Protein AF-A0AA96SZJ8-F1 (afdb_monomer)

Radius of gyration: 16.81 Å; Cα contacts (8 Å, |Δi|>4): 24; chains: 1; bounding box: 21×51×33 Å

Secondary structure (DSSP, 8-state):
---PPP--------HHHHHHHHHHHHHHHHHHS-HHHHHHHHHHHHHHHHHHHHHHT-

Solvent-accessible surface area (backbone atoms only — not comparable to full-atom values): 3499 Å² total; per-residue (Å²): 135,84,79,73,72,78,76,72,73,78,71,75,68,53,61,67,61,55,49,53,50,52,46,52,51,32,53,52,44,41,72,74,46,57,73,68,55,23,52,51,25,51,55,53,41,54,54,50,54,52,52,51,55,54,62,76,75,109

Sequence (58 aa):
MRVAAPQADECEIDLLSAVDLAIRDLREISQTANDIAQARARECLAMLESAYAGALQG

pLDDT: mean 71.68, std 10.71, range [42.41, 82.81]

Nearest PDB structures (foldseek):
  2l3y-assembly1_A  TM=6.769E-01  e=3.340E+00  Mus musculus
  4err-assembly1_A  TM=7.824E-01  e=6.175E+00  Vibrio vulnificus
  3stq-assembly2_F  TM=4.989E-01  e=5.032E+00  Pseudomonas aeruginosa

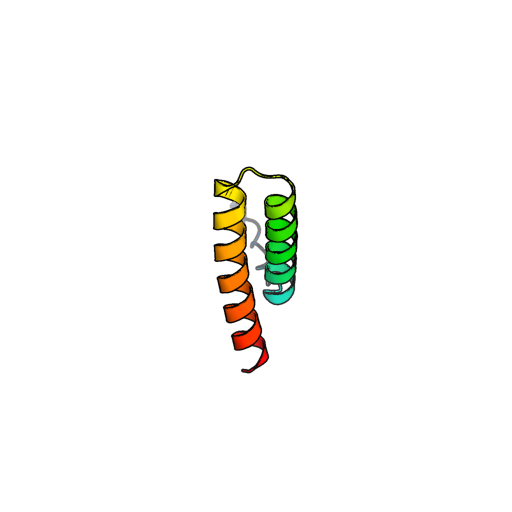Structure (mmCIF, N/CA/C/O backbone):
data_AF-A0AA96SZJ8-F1
#
_entry.id   AF-A0AA96SZJ8-F1
#
loop_
_atom_site.group_PDB
_atom_site.id
_atom_site.type_symbol
_atom_site.label_atom_id
_atom_site.label_alt_id
_atom_site.label_comp_id
_atom_site.label_asym_id
_atom_site.label_entity_id
_atom_site.label_seq_id
_atom_site.pdbx_PDB_ins_code
_atom_site.Cartn_x
_atom_site.Cartn_y
_atom_site.Cartn_z
_atom_site.occupancy
_atom_site.B_iso_or_equiv
_atom_site.auth_seq_id
_atom_site.auth_comp_id
_atom_site.auth_asym_id
_atom_site.auth_atom_id
_atom_site.pdbx_PDB_model_num
ATOM 1 N N . MET A 1 1 ? 6.999 44.133 12.215 1.00 42.41 1 MET A N 1
ATOM 2 C CA . MET A 1 1 ? 5.908 43.246 11.762 1.00 42.41 1 MET A CA 1
ATOM 3 C C . MET A 1 1 ? 6.439 41.818 11.789 1.00 42.41 1 MET A C 1
ATOM 5 O O . MET A 1 1 ? 7.200 41.449 10.906 1.00 42.41 1 MET A O 1
ATOM 9 N N . ARG A 1 2 ? 6.188 41.061 12.862 1.00 53.75 2 ARG A N 1
ATOM 10 C CA . ARG A 1 2 ? 6.662 39.674 12.973 1.00 53.75 2 ARG A CA 1
ATOM 11 C C . ARG A 1 2 ? 5.617 38.810 12.276 1.00 53.75 2 ARG A C 1
ATOM 13 O O . ARG A 1 2 ? 4.504 38.701 12.776 1.00 53.75 2 ARG A O 1
ATOM 20 N N . VAL A 1 3 ? 5.945 38.310 11.088 1.00 55.25 3 VAL A N 1
ATOM 21 C CA . VAL A 1 3 ? 5.087 37.373 10.358 1.00 55.25 3 VAL A CA 1
ATOM 22 C C . VAL A 1 3 ? 5.002 36.124 11.228 1.00 55.25 3 VAL A C 1
ATOM 24 O O . VAL A 1 3 ? 6.001 35.432 11.418 1.00 55.25 3 VAL A O 1
ATOM 27 N N . ALA A 1 4 ? 3.847 35.906 11.854 1.00 57.38 4 ALA A N 1
ATOM 28 C CA . ALA A 1 4 ? 3.543 34.624 12.458 1.00 57.38 4 ALA A CA 1
ATOM 29 C C . ALA A 1 4 ? 3.592 33.605 11.317 1.00 57.38 4 ALA A C 1
ATOM 31 O O . ALA A 1 4 ? 2.858 33.748 10.338 1.00 57.38 4 ALA A O 1
ATOM 32 N N . ALA A 1 5 ? 4.519 32.647 11.397 1.00 61.44 5 ALA A N 1
ATOM 33 C CA . ALA A 1 5 ? 4.492 31.491 10.515 1.00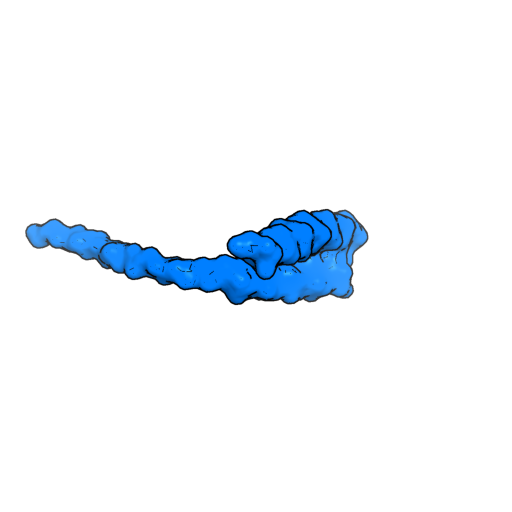 61.44 5 ALA A CA 1
ATOM 34 C C . ALA A 1 5 ? 3.083 30.888 10.608 1.00 61.44 5 ALA A C 1
ATOM 36 O O . ALA A 1 5 ? 2.548 30.855 11.725 1.00 61.44 5 ALA A O 1
ATOM 37 N N . PRO A 1 6 ? 2.462 30.481 9.484 1.00 55.22 6 PRO A N 1
ATOM 38 C CA . PRO A 1 6 ? 1.196 29.776 9.555 1.00 55.22 6 PRO A CA 1
ATOM 39 C C . PRO A 1 6 ? 1.419 28.629 10.531 1.00 55.22 6 PRO A C 1
ATOM 41 O O . PRO A 1 6 ? 2.337 27.828 10.348 1.00 55.22 6 PRO A O 1
ATOM 44 N N . GLN A 1 7 ? 0.662 28.646 11.628 1.00 53.47 7 GLN A N 1
ATOM 45 C CA . GLN A 1 7 ? 0.503 27.475 12.467 1.00 53.47 7 GLN A CA 1
ATOM 46 C C . GLN A 1 7 ? 0.076 26.413 11.467 1.00 53.47 7 GLN A C 1
ATOM 48 O O . GLN A 1 7 ? -0.976 26.558 10.845 1.00 53.47 7 GLN A O 1
ATOM 53 N N . ALA A 1 8 ? 0.985 25.486 11.165 1.00 53.41 8 ALA A N 1
ATOM 54 C CA . ALA A 1 8 ? 0.630 24.301 10.429 1.00 53.41 8 ALA A CA 1
ATOM 55 C C . ALA A 1 8 ? -0.414 23.667 11.329 1.00 53.41 8 ALA A C 1
ATOM 57 O O . ALA A 1 8 ? -0.069 23.133 12.379 1.00 53.41 8 ALA A O 1
ATOM 58 N N . ASP A 1 9 ? -1.675 23.913 10.985 1.00 46.78 9 ASP A N 1
ATOM 59 C CA . ASP A 1 9 ? -2.805 23.122 11.409 1.00 46.78 9 ASP A CA 1
ATOM 60 C C . ASP A 1 9 ? -2.291 21.699 11.263 1.00 46.78 9 ASP A C 1
ATOM 62 O O . ASP A 1 9 ? -1.931 21.282 10.154 1.00 46.78 9 ASP A O 1
ATOM 66 N N . GLU A 1 10 ? -2.011 21.073 12.404 1.00 53.34 10 GLU A N 1
ATOM 67 C CA . GLU A 1 10 ? -1.545 19.705 12.498 1.00 53.34 10 GLU A CA 1
ATOM 68 C C . GLU A 1 10 ? -2.707 18.905 11.937 1.00 53.34 10 GLU A C 1
ATOM 70 O O . GLU A 1 10 ? -3.575 18.468 12.681 1.00 53.34 10 GLU A O 1
ATOM 75 N N . CYS A 1 11 ? -2.804 18.836 10.605 1.00 52.16 11 CYS A N 1
ATOM 76 C CA . CYS A 1 11 ? -3.729 17.974 9.916 1.00 52.16 11 CYS A CA 1
ATOM 77 C C . CYS A 1 11 ? -3.382 16.615 10.480 1.00 52.16 11 CYS A C 1
ATOM 79 O O . CYS A 1 11 ? -2.336 16.064 10.132 1.00 52.16 11 CYS A O 1
ATOM 81 N N . GLU A 1 12 ? -4.193 16.153 11.428 1.00 57.75 12 GLU A N 1
ATOM 82 C CA . GLU A 1 12 ? -4.174 14.799 11.929 1.00 57.75 12 GLU A CA 1
ATOM 83 C C . GLU A 1 12 ? -4.356 13.953 10.681 1.00 57.75 12 GLU A C 1
ATOM 85 O O . GLU A 1 12 ? -5.458 13.791 10.157 1.00 57.75 12 GLU A O 1
ATOM 90 N N . ILE A 1 13 ? -3.226 13.549 10.101 1.00 60.50 13 ILE A N 1
ATOM 91 C CA . ILE A 1 13 ? -3.205 12.649 8.972 1.00 60.50 13 ILE A CA 1
ATOM 92 C C . ILE A 1 13 ? -3.892 11.421 9.530 1.00 60.50 13 ILE A C 1
ATOM 94 O O . ILE A 1 13 ? -3.338 10.769 10.417 1.00 60.50 13 ILE A O 1
ATOM 98 N N . ASP A 1 14 ? -5.113 11.160 9.061 1.00 73.50 14 ASP A N 1
ATOM 99 C CA . ASP A 1 14 ? -5.834 9.957 9.428 1.00 73.50 14 ASP A CA 1
ATOM 100 C C . ASP A 1 14 ? -4.940 8.786 9.038 1.00 73.50 14 ASP A C 1
ATOM 102 O O . ASP A 1 14 ? -4.745 8.480 7.857 1.00 73.50 14 ASP A O 1
ATOM 106 N N . LEU A 1 15 ? -4.303 8.203 10.054 1.00 69.31 15 LEU A N 1
ATOM 107 C CA . LEU A 1 15 ? -3.235 7.233 9.871 1.00 69.31 15 LEU A CA 1
ATOM 108 C C . LEU A 1 15 ? -3.764 6.041 9.074 1.00 69.31 15 LEU A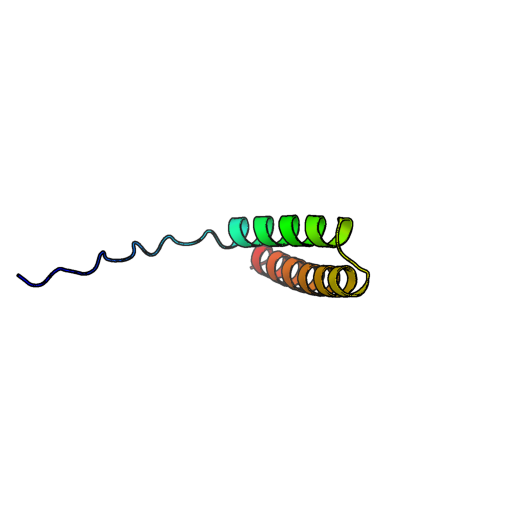 C 1
ATOM 110 O O . LEU A 1 15 ? -3.042 5.464 8.266 1.00 69.31 15 LEU A O 1
ATOM 114 N N . LEU A 1 16 ? -5.049 5.727 9.252 1.00 77.06 16 LEU A N 1
ATOM 115 C CA . LEU A 1 16 ? -5.722 4.665 8.531 1.00 77.06 16 LEU A CA 1
ATOM 116 C C . LEU A 1 16 ? -5.809 4.970 7.029 1.00 77.06 16 LEU A C 1
ATOM 118 O O . LEU A 1 16 ? -5.419 4.130 6.218 1.00 77.06 16 LEU A O 1
ATOM 122 N N . SER A 1 17 ? -6.244 6.174 6.655 1.00 78.38 17 SER A N 1
ATOM 123 C CA . SER A 1 17 ? -6.288 6.627 5.259 1.00 78.38 17 SER A CA 1
ATOM 124 C C . SER A 1 17 ? -4.898 6.715 4.625 1.00 78.38 17 SER A C 1
ATOM 126 O O . SER A 1 17 ? -4.722 6.329 3.470 1.00 78.38 17 SER A O 1
ATOM 128 N N . ALA A 1 18 ? -3.892 7.183 5.369 1.00 78.81 18 ALA A N 1
ATOM 129 C CA . ALA A 1 18 ? -2.515 7.246 4.879 1.00 78.81 18 ALA A CA 1
ATOM 130 C C . ALA A 1 18 ? -1.923 5.852 4.623 1.00 78.81 18 ALA A C 1
ATOM 132 O O . ALA A 1 18 ? -1.211 5.652 3.638 1.00 78.81 18 ALA A O 1
ATOM 133 N N . VAL A 1 19 ? -2.244 4.877 5.478 1.00 82.31 19 VAL A N 1
ATOM 134 C CA . VAL A 1 19 ? -1.819 3.486 5.291 1.00 82.31 19 VAL A CA 1
ATOM 135 C C . VAL A 1 19 ? -2.564 2.823 4.127 1.00 82.31 19 VAL A C 1
ATOM 137 O O . VAL A 1 19 ? -1.919 2.132 3.340 1.00 82.31 19 VAL A O 1
ATOM 140 N N . ASP 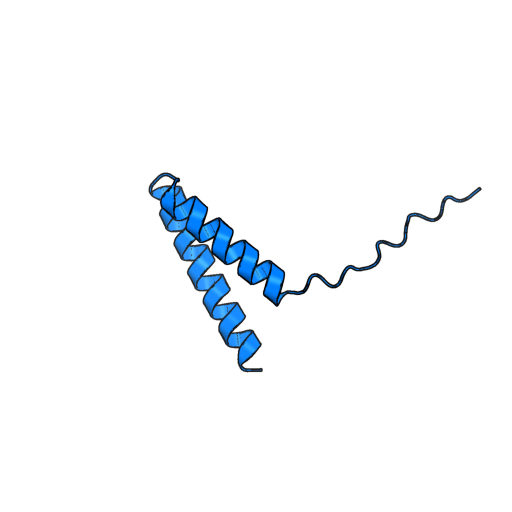A 1 20 ? -3.868 3.065 3.946 1.00 80.75 20 ASP A N 1
ATOM 141 C CA . ASP A 1 20 ? -4.615 2.553 2.779 1.00 80.75 20 ASP A CA 1
ATOM 142 C C . ASP A 1 20 ? -4.028 3.077 1.455 1.00 80.75 20 ASP A C 1
ATOM 144 O O . ASP A 1 20 ? -3.787 2.302 0.524 1.00 80.75 20 ASP A O 1
ATOM 148 N N . LEU A 1 21 ? -3.704 4.376 1.403 1.00 80.38 21 LEU A N 1
ATOM 149 C CA . LEU A 1 21 ? -3.012 5.004 0.271 1.00 80.38 21 LEU A CA 1
ATOM 150 C C . LEU A 1 21 ? -1.648 4.354 0.008 1.00 80.38 21 LEU A C 1
ATOM 152 O O . LEU A 1 21 ? -1.378 3.936 -1.117 1.00 80.38 21 LEU A O 1
ATOM 156 N N . ALA A 1 22 ? -0.823 4.181 1.043 1.00 82.56 22 ALA A N 1
ATOM 157 C CA . ALA A 1 22 ? 0.483 3.542 0.901 1.00 82.56 22 ALA A CA 1
ATOM 158 C C . ALA A 1 22 ? 0.374 2.091 0.394 1.00 82.56 22 ALA A C 1
ATOM 160 O O . ALA A 1 22 ? 1.169 1.662 -0.443 1.00 82.56 22 ALA A O 1
ATOM 161 N N . ILE A 1 23 ? -0.625 1.329 0.855 1.00 82.50 23 ILE A N 1
ATOM 162 C CA . ILE A 1 23 ? -0.874 -0.038 0.375 1.00 82.50 23 ILE A CA 1
ATOM 163 C C . ILE A 1 23 ? -1.257 -0.028 -1.109 1.00 82.50 23 ILE A C 1
ATOM 165 O O . ILE A 1 23 ? -0.738 -0.845 -1.876 1.00 82.50 23 ILE A O 1
ATOM 169 N N . ARG A 1 24 ? -2.138 0.885 -1.536 1.00 82.81 24 ARG A N 1
ATOM 170 C CA . ARG A 1 24 ? -2.529 1.028 -2.948 1.00 82.81 24 ARG A CA 1
ATOM 171 C C . ARG A 1 24 ? -1.335 1.359 -3.840 1.00 82.81 24 ARG A C 1
ATOM 173 O O . ARG A 1 24 ? -1.130 0.655 -4.830 1.00 82.81 24 ARG A O 1
ATOM 180 N N . ASP A 1 25 ? -0.520 2.332 -3.447 1.00 79.69 25 ASP A N 1
ATOM 181 C CA . ASP A 1 25 ? 0.665 2.746 -4.203 1.00 79.69 25 ASP A CA 1
ATOM 182 C C . ASP A 1 25 ? 1.662 1.591 -4.347 1.00 79.69 25 ASP A C 1
ATOM 184 O O . ASP A 1 25 ? 2.166 1.308 -5.435 1.00 79.69 25 ASP A O 1
ATOM 188 N N . LEU A 1 26 ? 1.901 0.841 -3.268 1.00 78.62 26 LEU A N 1
ATOM 189 C CA . LEU A 1 26 ? 2.785 -0.324 -3.306 1.00 78.62 26 LEU A CA 1
ATOM 190 C C . LEU A 1 26 ? 2.232 -1.440 -4.203 1.00 78.62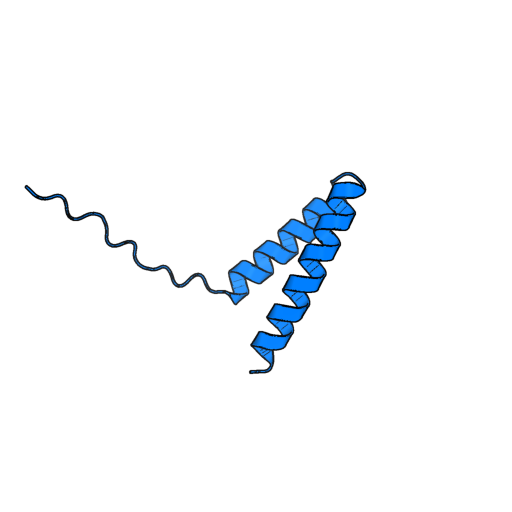 26 LEU A C 1
ATOM 192 O O . LEU A 1 26 ? 3.009 -2.093 -4.905 1.00 78.62 26 LEU A O 1
ATOM 196 N N . ARG A 1 27 ? 0.907 -1.648 -4.244 1.00 77.88 27 ARG A N 1
ATOM 197 C CA . ARG A 1 27 ? 0.292 -2.593 -5.193 1.00 77.88 27 ARG A CA 1
ATOM 198 C C . ARG A 1 27 ? 0.491 -2.149 -6.635 1.00 77.88 27 ARG A C 1
ATOM 200 O O . ARG A 1 27 ? 0.776 -3.005 -7.473 1.00 77.88 27 ARG A O 1
ATOM 207 N N . GLU A 1 28 ? 0.357 -0.863 -6.929 1.00 79.69 28 GLU A N 1
ATOM 208 C CA . GLU A 1 28 ? 0.545 -0.315 -8.274 1.00 79.69 28 GLU A CA 1
ATOM 209 C C . GLU A 1 28 ? 2.010 -0.404 -8.730 1.00 79.69 28 GLU A C 1
ATOM 211 O O . GLU A 1 28 ? 2.297 -0.923 -9.815 1.00 79.69 28 GLU A O 1
ATOM 216 N N . ILE A 1 29 ? 2.953 -0.020 -7.862 1.00 76.56 29 ILE A N 1
ATOM 217 C CA . ILE A 1 29 ? 4.397 -0.170 -8.100 1.00 76.56 29 ILE A CA 1
ATOM 218 C C . ILE A 1 29 ? 4.733 -1.643 -8.342 1.00 76.56 29 ILE A C 1
ATOM 220 O O . ILE A 1 29 ? 5.458 -1.972 -9.276 1.00 76.56 29 ILE A O 1
ATOM 224 N N . SER A 1 30 ? 4.162 -2.561 -7.558 1.00 70.12 30 SER A N 1
ATOM 225 C CA . SER A 1 30 ? 4.421 -3.993 -7.729 1.00 70.12 30 SER A CA 1
ATOM 226 C C . SER A 1 30 ? 3.903 -4.569 -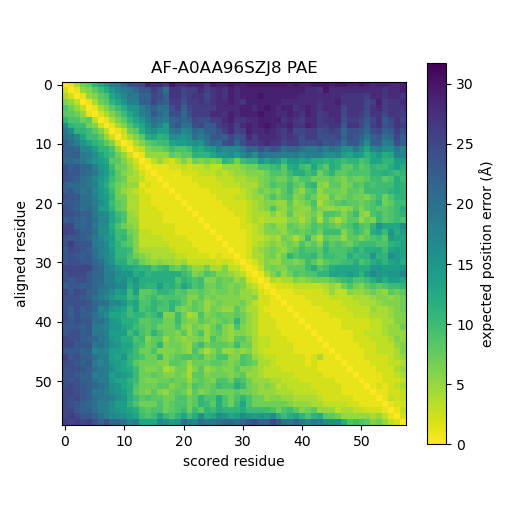9.055 1.00 70.12 30 SER A C 1
ATOM 228 O O . SER A 1 30 ? 4.332 -5.647 -9.456 1.00 70.12 30 SER A O 1
ATOM 230 N N . GLN A 1 31 ? 2.978 -3.896 -9.739 1.00 75.12 31 GLN A N 1
ATOM 231 C CA . GLN A 1 31 ? 2.435 -4.356 -11.022 1.00 75.12 31 GLN A CA 1
ATOM 232 C C . GLN A 1 31 ? 3.205 -3.798 -12.219 1.00 75.12 31 GLN A C 1
ATOM 234 O O . GLN A 1 31 ? 3.197 -4.407 -13.286 1.00 75.12 31 GLN A O 1
ATOM 239 N N . THR A 1 32 ? 3.859 -2.649 -12.051 1.00 75.19 32 THR A N 1
ATOM 240 C CA . THR A 1 32 ? 4.480 -1.891 -13.146 1.00 75.19 32 THR A CA 1
ATOM 241 C C . THR A 1 32 ? 6.007 -1.856 -13.078 1.00 75.19 32 THR A C 1
ATOM 243 O O . THR A 1 32 ? 6.654 -1.560 -14.083 1.00 75.19 32 THR A O 1
ATOM 246 N N . ALA A 1 33 ? 6.601 -2.165 -11.924 1.00 70.62 33 ALA A N 1
ATOM 247 C CA . ALA A 1 33 ? 8.035 -2.048 -11.700 1.00 70.62 33 ALA A CA 1
ATOM 248 C C . ALA A 1 33 ? 8.806 -3.362 -11.927 1.00 70.62 33 ALA A C 1
ATOM 250 O O . ALA A 1 33 ? 8.241 -4.452 -11.979 1.00 70.62 33 ALA A O 1
ATOM 251 N N . ASN A 1 34 ? 10.131 -3.241 -12.054 1.00 78.19 34 ASN A N 1
ATOM 252 C CA . ASN A 1 34 ? 11.046 -4.377 -12.205 1.00 78.19 34 ASN A CA 1
ATOM 253 C C . ASN A 1 34 ? 11.064 -5.294 -10.963 1.00 78.19 34 ASN A C 1
ATOM 255 O O . ASN A 1 34 ? 10.635 -4.892 -9.881 1.00 78.19 34 ASN A O 1
ATOM 259 N N . ASP A 1 35 ? 11.610 -6.507 -11.097 1.00 77.12 35 ASP A N 1
A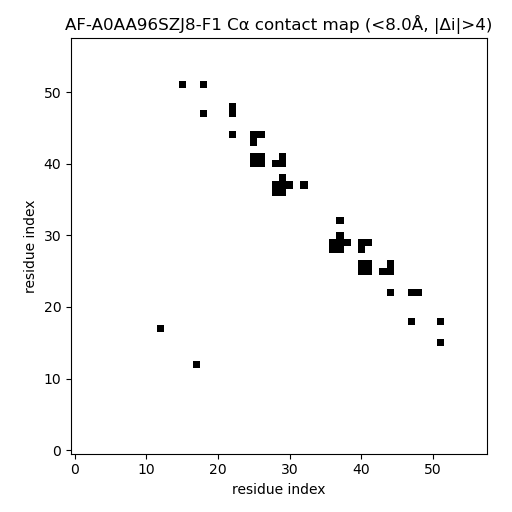TOM 260 C CA . ASP A 1 35 ? 11.586 -7.538 -10.044 1.00 77.12 35 ASP A CA 1
ATOM 261 C C . ASP A 1 35 ? 12.109 -7.060 -8.678 1.00 77.12 35 ASP A C 1
ATOM 263 O O . ASP A 1 35 ? 11.574 -7.433 -7.633 1.00 77.12 35 ASP A O 1
ATOM 267 N N . ILE A 1 36 ? 13.130 -6.194 -8.664 1.00 76.19 36 ILE A N 1
ATOM 268 C CA . ILE A 1 36 ? 13.703 -5.652 -7.423 1.00 76.19 36 ILE A CA 1
ATOM 269 C C . ILE A 1 36 ? 12.705 -4.714 -6.740 1.00 76.19 36 ILE A C 1
ATOM 271 O O . ILE A 1 36 ? 12.453 -4.839 -5.540 1.00 76.19 36 ILE A O 1
ATOM 275 N N . ALA A 1 37 ? 12.115 -3.786 -7.492 1.00 73.00 37 ALA A N 1
ATOM 276 C CA . ALA A 1 37 ? 11.102 -2.878 -6.970 1.00 73.00 37 ALA A CA 1
ATOM 277 C C . ALA A 1 37 ? 9.830 -3.630 -6.551 1.00 73.00 37 ALA A C 1
ATOM 279 O O . ALA A 1 37 ? 9.230 -3.298 -5.531 1.00 73.00 37 ALA A O 1
ATOM 280 N N . GLN A 1 38 ? 9.468 -4.695 -7.268 1.00 76.31 38 GLN A N 1
ATOM 281 C CA . GLN A 1 38 ? 8.344 -5.554 -6.918 1.00 76.31 38 GLN A CA 1
ATOM 282 C C . GLN A 1 38 ? 8.574 -6.293 -5.591 1.00 76.31 38 GLN A C 1
ATOM 284 O O . GLN A 1 38 ? 7.680 -6.324 -4.744 1.00 76.31 38 GLN A O 1
ATOM 289 N N . ALA A 1 39 ? 9.771 -6.849 -5.377 1.00 75.38 39 ALA A N 1
ATOM 290 C CA . ALA A 1 39 ? 10.135 -7.503 -4.121 1.00 75.38 39 ALA A CA 1
ATOM 291 C C . ALA A 1 39 ? 10.098 -6.520 -2.940 1.00 75.38 39 ALA A C 1
ATOM 293 O O . ALA A 1 39 ? 9.463 -6.804 -1.925 1.00 75.38 39 ALA A O 1
ATOM 294 N N . ARG A 1 40 ? 10.693 -5.330 -3.103 1.00 73.81 40 ARG A N 1
ATOM 295 C CA . ARG A 1 40 ? 10.670 -4.275 -2.076 1.00 73.81 40 ARG A CA 1
ATOM 296 C C . ARG A 1 40 ? 9.261 -3.786 -1.767 1.00 73.81 40 ARG A C 1
ATOM 298 O O . ARG A 1 40 ? 8.930 -3.595 -0.600 1.00 73.81 40 ARG A O 1
ATOM 305 N N . ALA A 1 41 ? 8.425 -3.627 -2.793 1.00 77.00 41 ALA A N 1
ATOM 306 C CA . ALA A 1 41 ? 7.039 -3.229 -2.607 1.00 77.00 41 ALA A CA 1
ATOM 307 C C . ALA A 1 41 ? 6.278 -4.263 -1.771 1.00 77.00 41 ALA A C 1
ATOM 309 O O . ALA A 1 41 ? 5.604 -3.882 -0.822 1.00 77.00 41 ALA A O 1
ATOM 310 N N . ARG A 1 42 ? 6.453 -5.562 -2.054 1.00 77.56 42 ARG A N 1
ATOM 311 C CA . ARG A 1 42 ? 5.839 -6.650 -1.273 1.00 77.56 42 ARG A CA 1
ATOM 312 C C . ARG A 1 42 ? 6.309 -6.679 0.182 1.00 77.56 42 ARG A C 1
ATOM 314 O O . ARG A 1 42 ? 5.477 -6.871 1.062 1.00 77.56 42 ARG A O 1
ATOM 321 N N . GLU A 1 43 ? 7.602 -6.468 0.443 1.00 79.00 43 GLU A N 1
ATOM 322 C CA . GLU A 1 43 ? 8.133 -6.387 1.816 1.00 79.00 43 GLU A CA 1
ATOM 323 C C . GLU A 1 43 ? 7.504 -5.223 2.596 1.00 79.00 43 GLU A C 1
ATOM 325 O O . GLU A 1 43 ? 7.035 -5.413 3.720 1.00 79.00 43 GLU A O 1
ATOM 330 N N . CYS A 1 44 ? 7.437 -4.032 1.991 1.00 78.12 44 CYS A N 1
ATOM 331 C CA . CYS A 1 44 ? 6.770 -2.880 2.602 1.00 78.12 44 CYS A CA 1
ATOM 332 C C . CYS A 1 44 ? 5.283 -3.142 2.858 1.00 78.12 44 CYS A C 1
ATOM 334 O O . CYS A 1 44 ? 4.768 -2.777 3.913 1.00 78.12 44 CYS A O 1
ATOM 336 N N . LEU A 1 45 ? 4.607 -3.800 1.917 1.00 80.56 45 LEU A N 1
ATOM 337 C CA . LEU A 1 45 ? 3.182 -4.100 2.007 1.00 80.56 45 LEU A CA 1
ATOM 338 C C . LEU A 1 45 ? 2.886 -5.032 3.187 1.00 80.56 45 LEU A C 1
ATOM 340 O O . LEU A 1 45 ? 2.015 -4.729 3.995 1.00 80.56 45 LEU A O 1
ATOM 344 N N . ALA A 1 46 ? 3.677 -6.096 3.352 1.00 81.94 46 ALA A N 1
ATOM 345 C CA . ALA A 1 46 ? 3.532 -7.028 4.468 1.00 81.94 46 ALA A CA 1
ATOM 346 C C . ALA A 1 46 ? 3.748 -6.353 5.836 1.00 81.94 46 ALA A C 1
ATOM 348 O O . ALA A 1 46 ? 3.013 -6.624 6.788 1.00 81.94 46 ALA A O 1
ATOM 349 N N . MET A 1 47 ? 4.733 -5.451 5.943 1.00 82.44 47 MET A N 1
ATOM 350 C CA . MET A 1 47 ? 4.971 -4.693 7.178 1.00 82.44 47 MET A CA 1
ATOM 351 C C . MET A 1 47 ? 3.807 -3.752 7.507 1.00 82.44 47 MET A C 1
ATOM 353 O O . MET A 1 47 ? 3.367 -3.704 8.657 1.00 82.44 47 MET A O 1
ATOM 357 N N . LEU A 1 48 ? 3.288 -3.033 6.508 1.00 79.75 48 LEU A N 1
ATOM 358 C CA . LEU A 1 48 ? 2.168 -2.107 6.683 1.00 79.75 48 LEU A CA 1
ATOM 359 C C . LEU A 1 48 ? 0.869 -2.835 7.033 1.00 79.75 48 LEU A C 1
ATOM 361 O O . LEU A 1 48 ? 0.195 -2.430 7.976 1.00 79.75 48 LEU A O 1
ATOM 365 N N . GLU A 1 49 ? 0.544 -3.931 6.344 1.00 80.12 49 GLU A N 1
ATOM 366 C CA . GLU A 1 49 ? -0.637 -4.749 6.649 1.00 80.12 49 GLU A CA 1
ATOM 367 C C . GLU A 1 49 ? -0.575 -5.308 8.078 1.00 80.12 49 GLU A C 1
ATOM 369 O O . GLU A 1 49 ? -1.569 -5.258 8.803 1.00 80.12 49 GLU A O 1
ATOM 374 N N . SER A 1 50 ? 0.598 -5.775 8.522 1.00 79.62 50 SER A N 1
ATOM 375 C CA . SER A 1 50 ? 0.780 -6.263 9.893 1.00 79.62 50 SER A CA 1
ATOM 376 C C . SER A 1 50 ? 0.610 -5.156 10.936 1.00 79.62 50 SER A C 1
ATOM 378 O O . SER A 1 50 ? -0.021 -5.385 11.968 1.00 79.62 50 SER A O 1
ATOM 380 N N . ALA A 1 51 ? 1.173 -3.969 10.697 1.00 77.12 51 ALA A N 1
ATOM 381 C CA . ALA A 1 51 ? 1.046 -2.835 11.610 1.00 77.12 51 ALA A CA 1
ATOM 382 C C . ALA A 1 51 ? -0.404 -2.333 11.686 1.00 77.12 51 ALA A C 1
ATOM 384 O O . ALA A 1 51 ? -0.918 -2.076 12.773 1.00 77.12 51 ALA A O 1
ATOM 385 N N . TYR A 1 52 ? -1.083 -2.263 10.539 1.00 75.19 52 TYR A N 1
ATOM 386 C CA . TYR A 1 52 ? -2.481 -1.856 10.430 1.00 75.19 52 TYR A CA 1
ATOM 387 C C . TYR A 1 52 ? -3.425 -2.837 11.134 1.00 75.19 52 TYR A C 1
ATOM 389 O O . TYR A 1 52 ? -4.282 -2.427 11.914 1.00 75.19 52 TYR A O 1
ATOM 397 N N . ALA A 1 53 ? -3.233 -4.143 10.924 1.00 76.62 53 ALA A N 1
ATOM 398 C CA . ALA A 1 53 ? -4.007 -5.175 11.609 1.00 76.62 53 ALA A CA 1
ATOM 399 C C . ALA A 1 53 ? -3.805 -5.138 13.133 1.00 76.62 53 ALA A C 1
ATOM 401 O O . ALA A 1 53 ? -4.766 -5.329 13.874 1.00 76.62 53 ALA A O 1
ATOM 402 N N . GLY A 1 54 ? -2.582 -4.865 13.601 1.00 76.50 54 GLY A N 1
ATOM 403 C CA . GLY A 1 54 ? -2.303 -4.663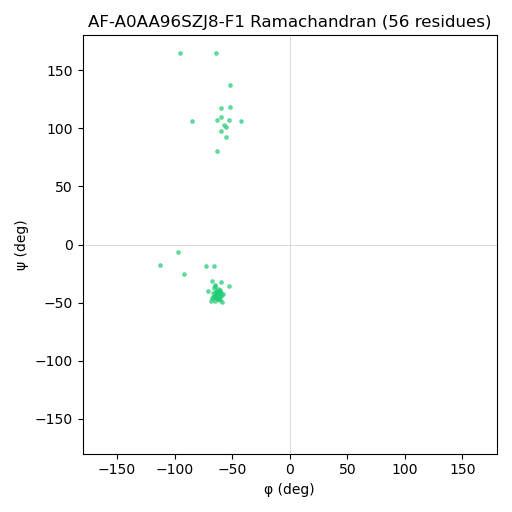 15.024 1.00 76.50 54 GLY A CA 1
ATOM 404 C C . GLY A 1 54 ? -3.005 -3.429 15.595 1.00 76.50 54 GLY A C 1
ATOM 405 O O . GLY A 1 54 ? -3.571 -3.502 16.681 1.00 76.50 54 GLY A O 1
ATOM 406 N N . ALA A 1 55 ? -3.029 -2.323 14.848 1.00 73.88 55 ALA A N 1
ATOM 407 C CA . ALA A 1 55 ? -3.711 -1.094 15.252 1.00 73.88 55 ALA A CA 1
ATOM 408 C C . ALA A 1 55 ? -5.244 -1.240 15.309 1.00 73.88 55 ALA A C 1
ATOM 410 O O . ALA A 1 55 ? -5.876 -0.614 16.147 1.00 73.88 55 ALA A O 1
ATOM 411 N N .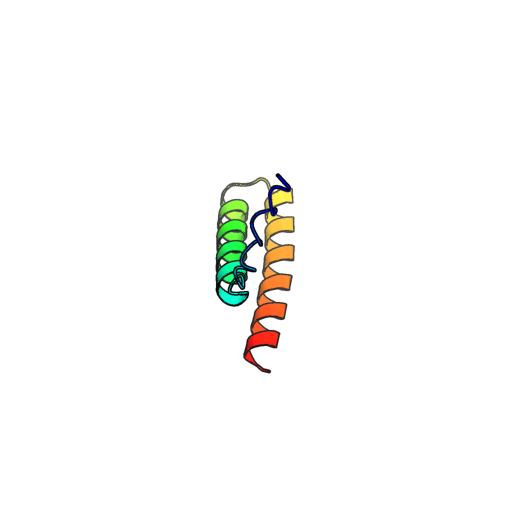 LEU A 1 56 ? -5.843 -2.084 14.459 1.00 73.38 56 LEU A N 1
ATOM 412 C CA . LEU A 1 56 ? -7.284 -2.386 14.473 1.00 73.38 56 LEU A CA 1
ATOM 413 C C . LEU A 1 56 ? -7.734 -3.274 15.647 1.00 73.38 56 LEU A C 1
ATOM 415 O O . LEU A 1 56 ? -8.932 -3.370 15.907 1.00 73.38 56 LEU A O 1
ATOM 419 N N . GLN A 1 57 ? -6.807 -3.980 16.300 1.00 72.12 57 GLN A N 1
ATOM 420 C CA . GLN A 1 57 ? -7.095 -4.904 17.407 1.00 72.12 57 GLN A CA 1
ATOM 421 C C . GLN A 1 57 ? -6.901 -4.278 18.801 1.00 72.12 57 GLN A C 1
ATOM 423 O O . GLN A 1 57 ? -7.195 -4.949 19.793 1.00 72.12 57 GLN A O 1
ATOM 428 N N . GLY A 1 58 ? -6.385 -3.046 18.880 1.00 51.94 58 GLY A N 1
ATOM 429 C CA . GLY A 1 58 ? -6.189 -2.276 20.118 1.00 51.94 58 GLY A CA 1
ATOM 430 C C . GLY A 1 58 ? -7.271 -1.230 20.336 1.00 51.94 58 GLY A C 1
ATOM 431 O O . GLY A 1 58 ? -7.500 -0.898 21.520 1.00 51.94 58 GLY A O 1
#

Mean predicted aligned error: 11.1 Å

Foldseek 3Di:
DDPDDPPPPVPPPVVLVVLVVLLVVLVVQLVPDDPVSVVVSVVVNVVSVVVNVVVVVD